Protein AF-A0A920TB79-F1 (afdb_monomer)

Radius of gyration: 12.64 Å; Cα contacts (8 Å, |Δi|>4): 37; chains: 1; bounding box: 23×33×28 Å

Foldseek 3Di:
DDDDDQAWDDDPPATFSHPADDDPPRCPVVPVCVVPDDPNVGRD

Structure (mmCIF, N/CA/C/O backbone):
data_AF-A0A920TB79-F1
#
_entry.id   AF-A0A920TB79-F1
#
loop_
_atom_site.group_PDB
_atom_site.id
_atom_site.type_symbol
_atom_site.label_atom_id
_atom_site.label_alt_id
_atom_site.label_comp_id
_atom_site.label_asym_id
_atom_site.label_entity_id
_atom_site.label_seq_id
_atom_site.pdbx_PDB_ins_code
_atom_site.Cartn_x
_atom_site.Cartn_y
_atom_site.Cartn_z
_atom_site.occupancy
_atom_site.B_iso_or_equiv
_atom_site.auth_seq_id
_atom_site.auth_comp_id
_atom_site.auth_asym_id
_atom_site.auth_atom_id
_atom_site.pdbx_PDB_model_num
ATOM 1 N N . MET A 1 1 ? -15.222 -25.216 -10.363 1.00 73.75 1 MET A N 1
ATOM 2 C CA . MET A 1 1 ? -14.968 -23.768 -10.537 1.00 73.75 1 MET A CA 1
ATOM 3 C C . MET A 1 1 ? -14.576 -23.186 -9.191 1.00 73.75 1 MET A C 1
ATOM 5 O O . MET A 1 1 ? -15.263 -23.471 -8.218 1.00 73.75 1 MET A O 1
ATOM 9 N N . ALA A 1 2 ? -13.475 -22.437 -9.112 1.00 79.19 2 ALA A N 1
ATOM 10 C CA . ALA A 1 2 ? -13.105 -21.736 -7.883 1.00 79.19 2 ALA A CA 1
ATOM 11 C C . ALA A 1 2 ? -14.011 -20.509 -7.698 1.00 79.19 2 ALA A C 1
ATOM 13 O O . ALA A 1 2 ? -14.271 -19.782 -8.656 1.00 79.19 2 ALA A O 1
ATOM 14 N N . ARG A 1 3 ? -14.516 -20.293 -6.481 1.00 89.50 3 ARG A N 1
ATOM 15 C CA . ARG A 1 3 ? -15.308 -19.107 -6.138 1.00 89.50 3 ARG A CA 1
ATOM 16 C C . ARG A 1 3 ? -14.357 -17.969 -5.783 1.00 89.50 3 ARG A C 1
ATO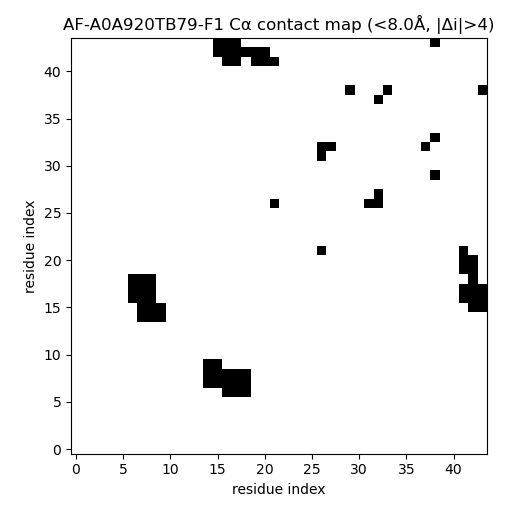M 18 O O . ARG A 1 3 ? -13.459 -18.167 -4.970 1.00 89.50 3 ARG A O 1
ATOM 25 N N . VAL A 1 4 ? -14.574 -16.788 -6.358 1.00 89.81 4 VAL A N 1
ATOM 26 C CA . VAL A 1 4 ? -13.820 -15.588 -5.978 1.00 89.81 4 VAL A CA 1
ATOM 27 C C . VAL A 1 4 ? -14.274 -15.150 -4.577 1.00 89.81 4 VAL A C 1
ATOM 29 O O . VAL A 1 4 ? -15.480 -14.971 -4.367 1.00 89.81 4 VAL A O 1
ATOM 32 N N . PRO A 1 5 ? -13.358 -15.028 -3.600 1.00 93.25 5 PRO A N 1
ATOM 33 C CA . PRO A 1 5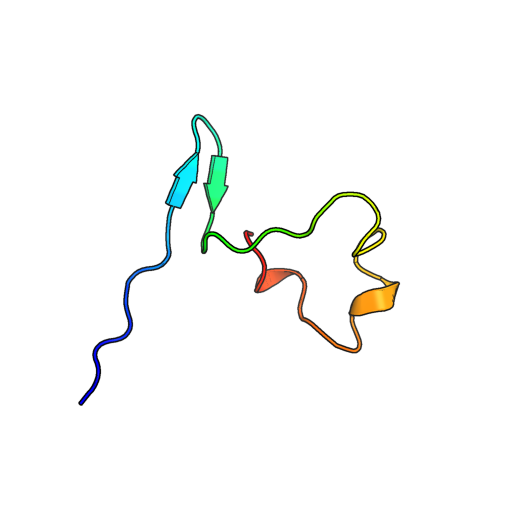 ? -13.701 -14.570 -2.262 1.00 93.25 5 PRO A CA 1
ATOM 34 C C . PRO A 1 5 ? -14.025 -13.072 -2.262 1.00 93.25 5 PRO A C 1
ATOM 36 O O . PRO A 1 5 ? -13.473 -12.296 -3.038 1.00 93.25 5 PRO A O 1
ATOM 39 N N . ASN A 1 6 ? -14.911 -12.661 -1.356 1.00 95.69 6 ASN A N 1
ATOM 40 C CA . ASN A 1 6 ? -15.121 -11.248 -1.069 1.00 95.69 6 ASN A CA 1
ATOM 41 C C . ASN A 1 6 ? -13.921 -10.722 -0.266 1.00 95.69 6 ASN A C 1
ATOM 43 O O . ASN A 1 6 ? -13.656 -11.237 0.819 1.00 95.69 6 ASN A O 1
ATOM 47 N N . LEU A 1 7 ? -13.217 -9.721 -0.797 1.00 96.50 7 LEU A N 1
ATOM 48 C CA . LEU A 1 7 ? -12.032 -9.135 -0.168 1.00 96.50 7 LEU A CA 1
ATOM 49 C C . LEU A 1 7 ? -12.322 -7.855 0.632 1.00 96.50 7 LEU A C 1
ATOM 51 O O . LEU A 1 7 ? -11.411 -7.345 1.273 1.00 96.50 7 LEU A O 1
ATOM 55 N N . ASN A 1 8 ? -13.557 -7.346 0.641 1.00 97.19 8 ASN A N 1
ATOM 56 C CA . ASN A 1 8 ? -13.895 -6.120 1.369 1.00 97.19 8 ASN A CA 1
ATOM 57 C C . ASN A 1 8 ? -13.592 -6.258 2.873 1.00 97.19 8 ASN A C 1
ATOM 59 O O . ASN A 1 8 ? -14.013 -7.231 3.505 1.00 97.19 8 ASN A O 1
ATOM 63 N N . VAL A 1 9 ? -12.924 -5.261 3.463 1.00 97.25 9 VAL A N 1
ATOM 64 C CA . VAL A 1 9 ? -12.580 -5.241 4.897 1.00 97.25 9 VAL A CA 1
ATOM 65 C C . VAL A 1 9 ? -12.944 -3.913 5.561 1.00 97.25 9 VAL A C 1
ATOM 67 O O . VAL A 1 9 ? -12.957 -2.857 4.929 1.00 97.25 9 VAL A O 1
ATOM 70 N N . ALA A 1 10 ? -13.228 -3.969 6.865 1.00 97.62 10 ALA A N 1
ATOM 71 C CA . ALA A 1 10 ? -13.460 -2.797 7.704 1.00 97.62 10 ALA A CA 1
ATOM 72 C C . ALA A 1 10 ? -12.401 -2.728 8.813 1.00 97.62 10 ALA A C 1
ATOM 74 O O . ALA A 1 10 ? -12.292 -3.637 9.635 1.00 97.62 10 ALA A O 1
ATOM 75 N N . LEU A 1 11 ? -11.638 -1.635 8.845 1.00 96.19 11 LEU A N 1
ATOM 76 C CA . LEU A 1 11 ? -10.619 -1.347 9.852 1.00 96.19 11 LEU A CA 1
ATOM 77 C C . LEU A 1 11 ? -11.018 -0.074 10.603 1.00 96.19 11 LEU A C 1
ATOM 79 O O . LEU A 1 11 ? -10.715 1.046 10.187 1.00 96.19 11 LEU A O 1
ATOM 83 N N . ASN A 1 12 ? -11.729 -0.240 11.720 1.00 96.62 12 ASN A N 1
ATOM 84 C CA . ASN A 1 12 ? -12.339 0.864 12.463 1.00 96.62 12 ASN A CA 1
ATOM 85 C C . ASN A 1 12 ? -13.237 1.729 11.546 1.00 96.62 12 ASN A C 1
ATOM 87 O O . ASN A 1 12 ? -14.282 1.267 11.098 1.00 96.62 12 ASN A O 1
ATOM 91 N N . ARG A 1 13 ? -12.829 2.966 11.237 1.00 96.62 13 ARG A N 1
ATOM 92 C CA . ARG A 1 13 ? -13.582 3.895 10.374 1.00 96.62 13 ARG A CA 1
ATOM 93 C C . ARG A 1 13 ? -13.281 3.722 8.883 1.00 96.62 13 ARG 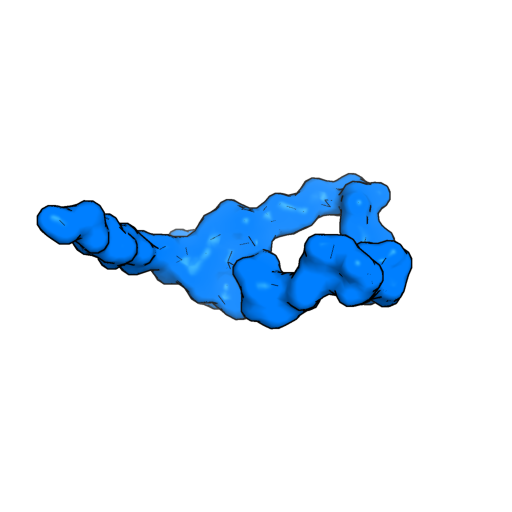A C 1
ATOM 95 O O . ARG A 1 13 ? -13.950 4.338 8.061 1.00 96.62 13 ARG A O 1
ATOM 102 N N . LEU A 1 14 ? -12.271 2.929 8.539 1.00 96.12 14 LEU A N 1
ATOM 103 C CA . LEU A 1 14 ? -11.819 2.721 7.171 1.00 96.12 14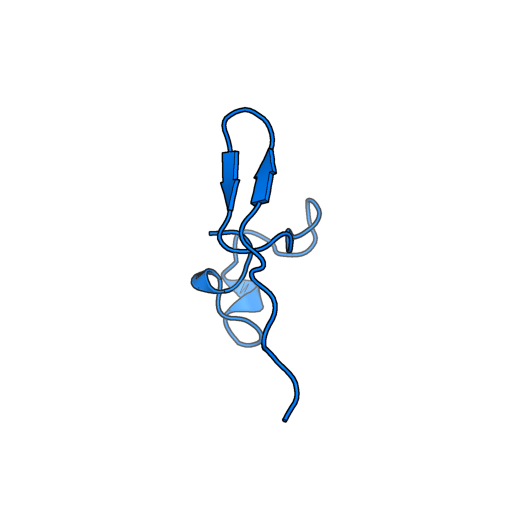 LEU A CA 1
ATOM 104 C C . LEU A 1 14 ? -12.560 1.526 6.562 1.00 96.12 14 LEU A C 1
ATOM 106 O O . LEU A 1 14 ? -12.600 0.451 7.162 1.00 96.12 14 LEU A O 1
ATOM 110 N N . ARG A 1 15 ? -13.140 1.712 5.376 1.00 96.88 15 ARG A N 1
ATOM 111 C CA . ARG A 1 15 ? -13.693 0.628 4.556 1.00 96.88 15 ARG A CA 1
ATOM 112 C C . ARG A 1 15 ? -12.878 0.545 3.277 1.00 96.88 15 ARG A C 1
ATOM 114 O O . ARG A 1 15 ? -12.718 1.570 2.632 1.00 96.88 15 ARG A O 1
ATOM 121 N N . LEU A 1 16 ? -12.369 -0.643 2.970 1.00 97.06 16 LEU A N 1
ATOM 122 C CA . LEU A 1 16 ? -11.466 -0.893 1.846 1.00 97.06 16 LEU A CA 1
ATOM 123 C C . LEU A 1 16 ? -12.069 -1.964 0.941 1.00 97.06 16 LEU A C 1
ATOM 125 O O . LEU A 1 16 ? -12.584 -2.968 1.450 1.00 97.06 16 LEU A O 1
ATOM 129 N N . ALA A 1 17 ? -11.940 -1.799 -0.376 1.00 96.38 17 ALA A N 1
ATOM 130 C CA . ALA A 1 17 ? -12.351 -2.812 -1.347 1.00 96.38 17 ALA A CA 1
ATOM 131 C C . ALA A 1 17 ? -11.572 -4.133 -1.193 1.00 96.38 17 ALA A C 1
ATOM 133 O O . ALA A 1 17 ? -12.075 -5.210 -1.526 1.00 96.38 17 ALA A O 1
ATOM 134 N N . ASN A 1 18 ? -10.340 -4.055 -0.681 1.00 96.88 18 ASN A N 1
ATOM 135 C CA . ASN A 1 18 ? -9.465 -5.190 -0.404 1.00 96.88 18 ASN A CA 1
ATOM 136 C C . ASN A 1 18 ? -8.430 -4.853 0.696 1.00 96.88 18 ASN A C 1
ATOM 138 O O . ASN A 1 18 ? -8.210 -3.678 0.986 1.00 96.88 18 ASN A O 1
ATOM 142 N N . PRO A 1 19 ? -7.779 -5.849 1.329 1.00 96.69 19 PRO A N 1
ATOM 143 C CA . PRO A 1 19 ? -6.823 -5.615 2.413 1.00 96.69 19 PRO A CA 1
ATOM 144 C C . PRO A 1 19 ? -5.398 -5.296 1.923 1.00 96.69 19 PRO A C 1
ATOM 146 O O . PRO A 1 19 ? -4.450 -5.429 2.698 1.00 96.69 19 PRO A O 1
ATOM 149 N N . ILE A 1 20 ? -5.209 -4.933 0.651 1.00 96.31 20 ILE A N 1
ATOM 150 C CA . ILE A 1 20 ? -3.890 -4.602 0.108 1.00 96.31 20 ILE A CA 1
ATOM 151 C C . ILE A 1 20 ? -3.627 -3.120 0.343 1.00 96.31 20 ILE A C 1
ATOM 153 O O . ILE A 1 20 ? -4.349 -2.258 -0.145 1.00 96.31 20 ILE A O 1
ATOM 157 N N . LEU A 1 21 ? -2.570 -2.831 1.091 1.00 95.31 21 LEU A N 1
ATOM 158 C CA . LEU A 1 21 ? -2.075 -1.485 1.343 1.00 95.31 21 LEU A CA 1
ATOM 159 C C . LEU A 1 21 ? -0.567 -1.479 1.119 1.00 95.31 21 LEU A C 1
ATOM 161 O O . LEU A 1 21 ? 0.113 -2.486 1.322 1.00 95.31 21 LEU A O 1
ATOM 165 N N . VAL A 1 22 ? -0.043 -0.329 0.721 1.00 94.81 22 VAL A N 1
ATOM 166 C CA . VAL A 1 22 ? 1.393 -0.119 0.534 1.00 94.81 22 VAL A CA 1
ATOM 167 C C . VAL A 1 22 ? 2.018 0.414 1.818 1.00 94.81 22 VAL A C 1
ATOM 169 O O . VAL A 1 22 ? 1.413 1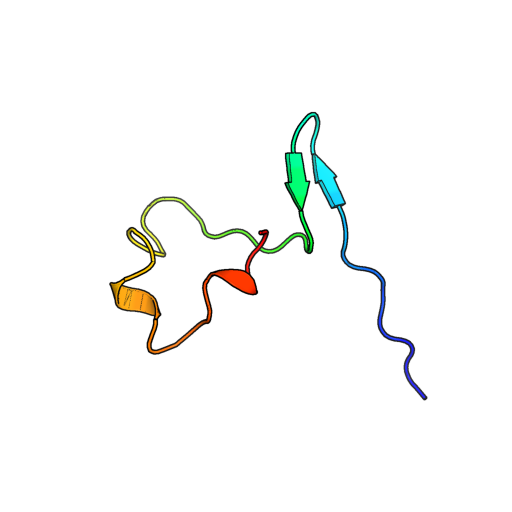.208 2.540 1.00 94.81 22 VAL A O 1
ATOM 172 N N . ALA A 1 23 ? 3.241 -0.017 2.121 1.00 95.50 23 ALA A N 1
ATOM 173 C CA . ALA A 1 23 ? 3.972 0.505 3.269 1.00 95.50 23 ALA A CA 1
ATOM 174 C C . ALA A 1 23 ? 4.493 1.926 2.987 1.00 95.50 23 ALA A C 1
ATOM 176 O O . ALA A 1 23 ? 4.767 2.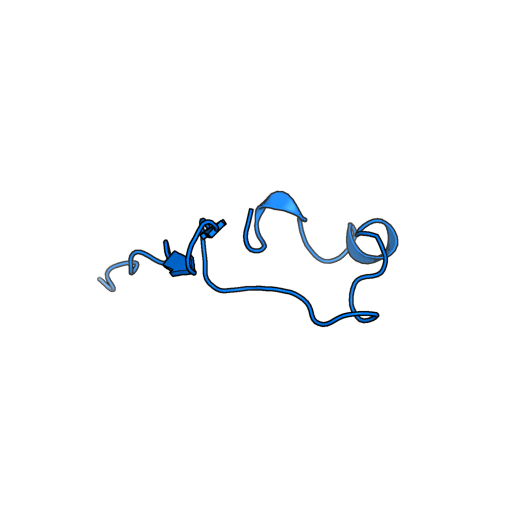292 1.838 1.00 95.50 23 ALA A O 1
ATOM 177 N N . SER A 1 24 ? 4.666 2.727 4.042 1.00 95.12 24 SER A N 1
ATOM 178 C CA . SER A 1 24 ? 5.184 4.096 3.920 1.00 95.12 24 SER A CA 1
ATOM 179 C C . SER A 1 24 ? 6.533 4.118 3.193 1.00 95.12 24 SER A C 1
ATOM 181 O O . SER A 1 24 ? 7.417 3.317 3.490 1.00 95.12 24 SER A O 1
ATOM 183 N N . GLY A 1 25 ? 6.675 5.018 2.218 1.00 95.12 25 GLY A N 1
ATOM 184 C CA . GLY A 1 25 ? 7.893 5.168 1.418 1.00 95.12 25 GLY A CA 1
ATOM 185 C C . GLY A 1 25 ? 8.091 4.134 0.302 1.00 95.12 25 GLY A C 1
ATOM 186 O O . GLY A 1 25 ? 9.073 4.237 -0.422 1.00 95.12 25 GLY A O 1
ATOM 187 N N . THR A 1 26 ? 7.179 3.169 0.118 1.00 94.19 26 THR A N 1
ATOM 188 C CA . THR A 1 26 ? 7.335 2.102 -0.902 1.00 94.19 26 THR A CA 1
ATOM 189 C C . THR A 1 26 ? 6.582 2.351 -2.208 1.00 94.19 26 THR A C 1
ATOM 191 O O . THR A 1 26 ? 6.816 1.655 -3.189 1.00 94.19 26 THR A O 1
ATOM 194 N N . PHE A 1 27 ? 5.696 3.350 -2.231 1.00 95.00 27 PHE A N 1
ATOM 195 C CA . PHE A 1 27 ? 4.832 3.648 -3.379 1.00 95.00 27 PHE A CA 1
ATOM 196 C C . PHE A 1 27 ? 4.817 5.137 -3.758 1.00 95.00 27 PHE A C 1
ATOM 198 O O . PHE A 1 27 ? 3.987 5.561 -4.560 1.00 95.00 27 PHE A O 1
ATOM 205 N N . GLY A 1 28 ? 5.700 5.945 -3.153 1.00 92.31 28 GLY A N 1
ATOM 206 C CA . GLY A 1 28 ? 5.720 7.397 -3.345 1.00 92.31 28 GLY A CA 1
ATOM 207 C C . GLY A 1 28 ? 4.337 8.022 -3.133 1.00 92.31 28 GLY A C 1
ATOM 208 O O . GLY A 1 28 ? 3.634 7.684 -2.180 1.00 92.31 28 GLY A O 1
ATOM 209 N N . TYR A 1 29 ? 3.938 8.889 -4.064 1.00 93.44 29 TYR A N 1
ATOM 210 C CA . TYR A 1 29 ? 2.571 9.417 -4.174 1.00 93.44 29 TYR A CA 1
ATOM 211 C C . TYR A 1 29 ? 1.812 8.760 -5.339 1.00 93.44 29 TYR A C 1
ATOM 213 O O . TYR A 1 29 ? 1.059 9.426 -6.046 1.00 93.44 29 TYR A O 1
ATOM 221 N N . ALA A 1 30 ? 2.054 7.466 -5.566 1.00 92.56 30 ALA A N 1
ATOM 222 C CA . ALA A 1 30 ? 1.529 6.629 -6.649 1.00 92.56 30 ALA A CA 1
ATOM 223 C C . ALA A 1 30 ? 2.021 6.944 -8.074 1.00 92.56 30 ALA A C 1
ATOM 225 O O . ALA A 1 30 ? 2.030 6.036 -8.900 1.00 92.56 30 ALA A O 1
ATOM 226 N N . ARG A 1 31 ? 2.490 8.165 -8.361 1.00 92.69 31 ARG A N 1
ATOM 227 C CA . ARG A 1 31 ? 2.907 8.602 -9.711 1.00 92.69 31 ARG A CA 1
ATOM 228 C C . ARG A 1 31 ? 3.973 7.713 -10.345 1.00 92.69 31 ARG A C 1
ATOM 230 O O . ARG A 1 31 ? 3.888 7.368 -11.516 1.00 92.69 31 ARG A O 1
ATOM 237 N N . GLU A 1 32 ? 4.980 7.326 -9.575 1.00 93.56 32 GLU A N 1
ATOM 238 C CA . GLU A 1 32 ? 6.099 6.509 -10.049 1.00 93.56 32 GLU A CA 1
ATOM 239 C C . GLU A 1 32 ? 5.677 5.066 -10.367 1.00 93.56 32 GLU A C 1
A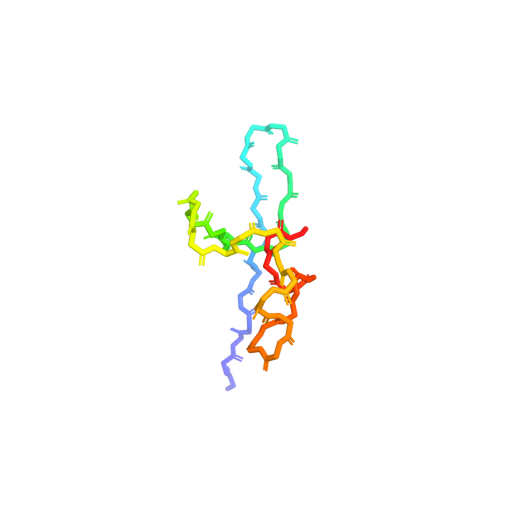TOM 241 O O . GLU A 1 32 ? 6.355 4.364 -11.117 1.00 93.56 32 GLU A O 1
ATOM 246 N N . MET A 1 33 ? 4.548 4.629 -9.804 1.00 94.94 33 MET A N 1
ATOM 247 C CA . MET A 1 33 ? 4.050 3.260 -9.889 1.00 94.94 33 MET A CA 1
ATOM 248 C C . MET A 1 33 ? 2.920 3.083 -10.904 1.00 94.94 33 MET A C 1
ATOM 250 O O . MET A 1 33 ? 2.523 1.944 -11.151 1.00 94.94 33 MET A O 1
ATOM 254 N N . GLU A 1 34 ? 2.455 4.160 -11.549 1.00 94.19 34 GLU A N 1
ATOM 255 C CA . GLU A 1 34 ? 1.390 4.126 -12.568 1.00 94.19 34 GLU A CA 1
ATOM 256 C C . GLU A 1 34 ? 1.705 3.162 -13.726 1.00 94.19 34 GLU A C 1
ATOM 258 O O . GLU A 1 34 ? 0.798 2.575 -14.312 1.00 94.19 34 GLU A O 1
ATOM 263 N N . ALA A 1 35 ? 2.989 2.937 -14.026 1.00 96.00 35 ALA A N 1
ATOM 264 C CA . ALA A 1 35 ? 3.427 1.986 -15.049 1.0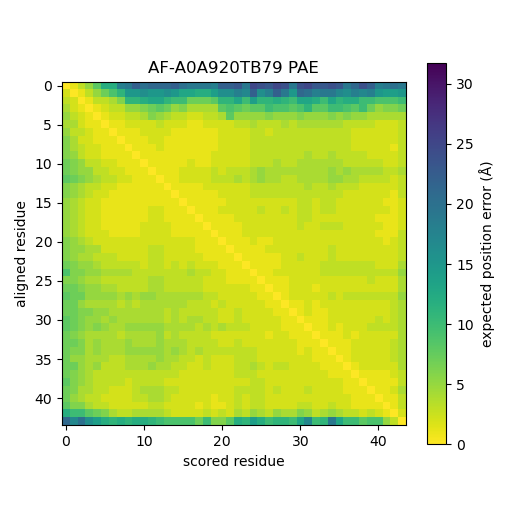0 96.00 35 ALA A CA 1
ATOM 265 C C . ALA A 1 35 ? 3.278 0.505 -14.640 1.00 96.00 35 ALA A C 1
ATOM 267 O O . ALA A 1 35 ? 3.320 -0.373 -15.501 1.00 96.00 35 ALA A O 1
ATOM 268 N N . PHE A 1 36 ? 3.135 0.212 -13.345 1.00 94.75 36 PHE A N 1
ATOM 269 C CA . PHE A 1 36 ? 3.190 -1.148 -12.796 1.00 94.75 36 PHE A CA 1
ATOM 270 C C . PHE A 1 36 ? 1.902 -1.572 -12.089 1.00 94.75 36 PHE A C 1
ATOM 272 O O . PHE A 1 36 ? 1.600 -2.764 -12.038 1.00 94.75 36 PHE A O 1
ATOM 279 N N . ALA A 1 37 ? 1.151 -0.626 -11.527 1.00 93.00 37 ALA A N 1
ATOM 280 C CA . ALA A 1 37 ? -0.076 -0.905 -10.798 1.00 93.00 37 ALA A CA 1
ATOM 281 C C . ALA A 1 37 ? -1.070 0.252 -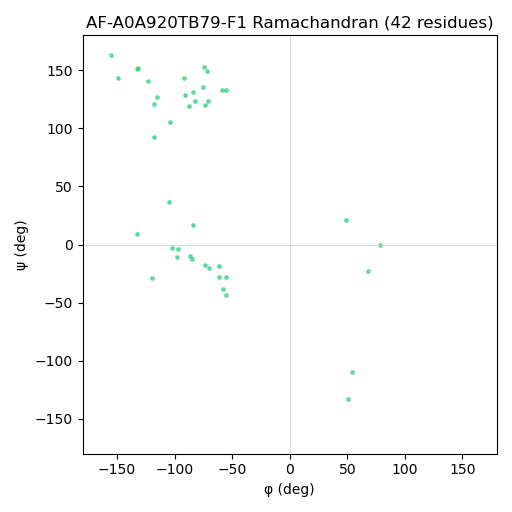10.926 1.00 93.00 37 ALA A C 1
ATOM 283 O O . ALA A 1 37 ? -0.697 1.424 -10.882 1.00 93.00 37 ALA A O 1
ATOM 284 N N . ARG A 1 38 ? -2.359 -0.084 -11.017 1.00 93.81 38 ARG A N 1
ATOM 285 C CA . ARG A 1 38 ? -3.431 0.909 -10.940 1.00 93.81 38 ARG A CA 1
ATOM 286 C C . ARG A 1 38 ? -3.712 1.214 -9.477 1.00 93.81 38 ARG A C 1
ATOM 288 O O . ARG A 1 38 ? -4.028 0.311 -8.707 1.00 93.81 38 ARG A O 1
ATOM 295 N N . PHE A 1 39 ? -3.616 2.483 -9.100 1.00 91.44 39 PHE A N 1
ATOM 296 C CA . PHE A 1 39 ? -3.825 2.912 -7.716 1.00 91.44 39 PHE A CA 1
ATOM 297 C C . PHE A 1 39 ? -5.215 2.525 -7.177 1.00 91.44 39 PHE A C 1
ATOM 299 O O . PHE A 1 39 ? -5.335 2.065 -6.049 1.00 91.44 39 PHE A O 1
ATOM 306 N N . GLU A 1 40 ? -6.242 2.622 -8.019 1.00 92.50 40 GLU A N 1
ATOM 307 C CA . GLU A 1 40 ? -7.637 2.248 -7.732 1.00 92.50 40 GLU A CA 1
ATOM 308 C C . GLU A 1 40 ? -7.856 0.764 -7.385 1.00 92.50 40 GLU A C 1
ATOM 310 O O . GLU A 1 40 ? -8.867 0.427 -6.773 1.00 92.50 40 GLU A O 1
ATOM 315 N N . ASP A 1 41 ? -6.912 -0.122 -7.719 1.00 94.44 41 ASP A N 1
ATOM 316 C CA . ASP A 1 41 ? -6.994 -1.542 -7.358 1.00 94.44 41 ASP A CA 1
ATOM 317 C C . ASP A 1 41 ? -6.453 -1.826 -5.942 1.00 94.44 41 ASP A C 1
ATOM 319 O O . ASP A 1 41 ? -6.659 -2.920 -5.409 1.00 94.44 41 ASP A O 1
ATOM 323 N N . ILE A 1 42 ? -5.760 -0.870 -5.312 1.00 93.81 42 ILE A N 1
ATOM 324 C CA . ILE A 1 42 ? -5.095 -1.031 -4.012 1.00 93.81 42 ILE A CA 1
ATOM 325 C C . ILE A 1 42 ? -5.914 -0.334 -2.933 1.00 93.81 42 ILE A C 1
ATOM 327 O O . ILE A 1 42 ? -5.858 0.886 -2.831 1.00 93.81 42 ILE A O 1
ATOM 331 N N . GLY A 1 43 ? -6.620 -1.096 -2.093 1.00 81.38 43 GLY A N 1
ATOM 332 C CA . GLY A 1 43 ? -7.222 -0.579 -0.858 1.00 81.38 43 GLY A CA 1
ATOM 333 C C . GLY A 1 43 ? -8.040 0.718 -0.986 1.00 81.38 43 GLY A C 1
ATOM 334 O O . GLY A 1 43 ? -8.185 1.421 0.007 1.00 81.38 43 GLY A O 1
ATOM 335 N N . ALA A 1 44 ? -8.532 1.078 -2.173 1.00 67.56 44 ALA A N 1
ATOM 336 C CA . ALA A 1 44 ? -9.451 2.197 -2.349 1.00 67.56 44 ALA A CA 1
ATOM 337 C C . ALA A 1 44 ? -10.834 1.865 -1.764 1.00 67.56 44 ALA A C 1
ATOM 339 O O . ALA A 1 44 ? -11.186 0.659 -1.675 1.00 67.56 44 ALA A O 1
#

pLDDT: mean 93.02, std 6.08, range [67.56, 97.62]

Mean predicted aligned error: 3.66 Å

Nearest PDB structures (foldseek):
  1ep3-assembly1_A  TM=7.946E-01  e=3.606E-01  Lactococcus lactis
  1ep2-assembly1_A-2  TM=8.221E-01  e=8.521E-01  Lactococcus lactis

Sequence (44 aa):
MARVPNLNVALNRLRLANPILVASGTFGYAREMEAFARFEDIGA

Solvent-accessible surface area (backbone atoms only — not comparable to full-atom values): 3030 Å² total; per-residue (Å²): 134,88,79,84,76,87,50,63,43,74,59,89,92,46,70,22,59,28,87,48,77,79,60,90,87,73,49,79,87,47,70,89,39,58,89,80,47,63,67,80,80,47,38,74

Secondary structure (DSSP, 8-state):
-PPPPP--EEETTEEESSS--PPTTSSTTSGGGTTT--GGGS--